Protein AF-A0A2A2H8L0-F1 (afdb_monomer)

Secondary structure (DSSP, 8-state):
--HHHHHHHHHHHHHHHHHHHHHHHHHHHHHHHHHHHHIIIIIHHHHHHHHHTT--HHHHHHHHHHHHHHHHHHHHHHHHHHHHHHHHHHHHHHHHHHHHHHHHHHHHHHH-

Organism: Methanobacterium bryantii (NCBI:txid2161)

Solvent-accessible surface area (backbone atoms only — not comparable to full-atom values): 6039 Å² total; per-residue (Å²): 131,60,71,60,60,52,51,44,52,52,46,51,51,54,45,51,53,47,52,51,54,39,52,52,49,56,48,54,52,53,52,51,53,49,50,55,53,48,46,66,55,56,50,49,53,54,46,52,58,41,39,76,75,70,47,51,72,67,59,44,53,50,53,53,50,51,56,52,51,51,53,52,53,51,46,54,53,50,54,52,51,42,53,49,40,54,52,49,43,55,50,48,50,53,52,41,55,54,41,50,53,51,49,53,54,53,54,51,66,75,76,106

Mean predicted aligned error: 7.57 Å

Structure (mmCIF, N/CA/C/O backbone):
data_AF-A0A2A2H8L0-F1
#
_entry.id   AF-A0A2A2H8L0-F1
#
loop_
_atom_site.group_PDB
_atom_site.id
_atom_site.type_symbol
_atom_site.label_atom_id
_atom_site.label_alt_id
_atom_site.label_comp_id
_atom_site.label_asym_id
_atom_site.label_entity_id
_atom_site.label_seq_id
_atom_site.pdbx_PDB_ins_code
_atom_site.Cartn_x
_atom_site.Cartn_y
_atom_site.Cartn_z
_atom_site.occupancy
_atom_site.B_iso_or_equiv
_atom_site.auth_seq_id
_atom_site.auth_comp_id
_atom_site.auth_asym_id
_atom_site.auth_atom_id
_atom_site.pdbx_PDB_model_num
ATOM 1 N N . MET A 1 1 ? 28.952 3.707 -18.177 1.00 65.19 1 MET A N 1
ATOM 2 C CA . MET A 1 1 ? 27.672 2.969 -18.108 1.00 65.19 1 MET A CA 1
ATOM 3 C C . MET A 1 1 ? 26.696 3.637 -19.065 1.00 65.19 1 MET A C 1
ATOM 5 O O . MET A 1 1 ? 26.643 4.862 -19.054 1.00 65.19 1 MET A O 1
ATOM 9 N N . ASP A 1 2 ? 26.012 2.872 -19.922 1.00 88.62 2 ASP A N 1
ATOM 10 C CA . ASP A 1 2 ? 24.999 3.409 -20.846 1.00 88.62 2 ASP A CA 1
ATOM 11 C C . ASP A 1 2 ? 23.882 4.106 -20.048 1.00 88.62 2 ASP A C 1
ATOM 13 O O . ASP A 1 2 ? 23.440 3.591 -19.017 1.00 88.62 2 ASP A O 1
ATOM 17 N N . LYS A 1 3 ? 23.454 5.294 -20.495 1.00 91.25 3 LYS A N 1
ATOM 18 C CA . LYS A 1 3 ? 22.428 6.104 -19.820 1.00 91.25 3 LYS A CA 1
ATOM 19 C C . LYS A 1 3 ? 21.105 5.344 -19.666 1.00 91.25 3 LYS A C 1
ATOM 21 O O . LYS A 1 3 ? 20.428 5.515 -18.658 1.00 91.25 3 LYS A O 1
ATOM 26 N N . ASP A 1 4 ? 20.752 4.504 -20.632 1.00 90.50 4 ASP A N 1
ATOM 27 C CA . ASP A 1 4 ? 19.509 3.741 -20.617 1.00 90.50 4 ASP A CA 1
ATOM 28 C C . ASP A 1 4 ? 19.572 2.530 -19.692 1.00 90.50 4 ASP A C 1
ATOM 30 O O . ASP A 1 4 ? 18.569 2.213 -19.057 1.00 90.50 4 ASP A O 1
ATOM 34 N N . ILE A 1 5 ? 20.746 1.902 -19.571 1.00 91.38 5 ILE A N 1
ATOM 35 C CA . ILE A 1 5 ? 20.990 0.844 -18.580 1.00 91.38 5 ILE A CA 1
ATOM 36 C C . ILE A 1 5 ? 20.956 1.441 -17.172 1.00 91.38 5 ILE A C 1
ATOM 38 O O . ILE A 1 5 ? 20.309 0.884 -16.292 1.00 91.38 5 ILE A O 1
ATOM 42 N N . LYS A 1 6 ? 21.589 2.606 -16.970 1.00 94.25 6 LYS A N 1
ATOM 43 C CA . LYS A 1 6 ? 21.539 3.328 -15.692 1.00 94.25 6 LYS A CA 1
ATOM 44 C C . LYS A 1 6 ? 20.096 3.615 -15.273 1.00 94.25 6 LYS A C 1
ATOM 46 O O . LYS A 1 6 ? 19.705 3.264 -14.169 1.00 94.25 6 LYS A O 1
ATOM 51 N N . LYS A 1 7 ? 19.300 4.180 -16.183 1.00 93.25 7 LYS A N 1
ATOM 52 C CA . LYS A 1 7 ? 17.892 4.499 -15.929 1.00 93.25 7 LYS A CA 1
ATOM 53 C C . LYS A 1 7 ? 17.041 3.256 -15.640 1.00 93.25 7 LYS A C 1
ATOM 55 O O . LYS A 1 7 ? 16.104 3.328 -14.857 1.00 93.25 7 LYS A O 1
ATOM 60 N N . LEU A 1 8 ? 17.339 2.123 -16.277 1.00 92.75 8 LEU A N 1
ATOM 61 C CA . LEU A 1 8 ? 16.639 0.860 -16.028 1.00 92.75 8 LEU A CA 1
ATOM 62 C C . LEU A 1 8 ? 16.912 0.338 -14.611 1.00 92.75 8 LEU A C 1
ATOM 64 O O . LEU A 1 8 ? 15.982 -0.109 -13.947 1.00 92.75 8 LEU A O 1
ATOM 68 N N . LEU A 1 9 ? 18.158 0.444 -14.138 1.00 93.12 9 LEU A N 1
ATOM 69 C CA . LEU A 1 9 ? 18.521 0.092 -12.762 1.00 93.12 9 LEU A CA 1
ATOM 70 C C . LEU A 1 9 ? 17.843 1.020 -11.745 1.00 93.12 9 LEU A C 1
ATOM 72 O O . LEU A 1 9 ? 17.230 0.518 -10.811 1.00 93.12 9 LEU A O 1
ATOM 76 N N . GLU A 1 10 ? 17.863 2.336 -11.982 1.00 94.69 10 GLU A N 1
ATOM 77 C CA . GLU A 1 10 ? 17.184 3.329 -11.128 1.00 94.69 10 GLU A CA 1
ATOM 78 C C . GLU A 1 10 ? 15.678 3.034 -11.008 1.00 94.69 10 GLU A C 1
ATOM 80 O O . GLU A 1 10 ? 15.145 2.956 -9.906 1.00 94.69 10 GLU A O 1
ATOM 85 N N . LEU A 1 11 ? 14.991 2.768 -12.127 1.00 93.81 11 LEU A N 1
ATOM 86 C CA . LEU A 1 11 ? 13.564 2.412 -12.115 1.00 93.81 11 LEU A CA 1
ATOM 87 C C . LEU A 1 11 ? 13.278 1.109 -11.354 1.00 93.81 11 LEU A C 1
ATOM 89 O O . LEU A 1 11 ? 12.208 0.961 -10.764 1.00 93.81 11 LEU A O 1
ATOM 93 N N . ASN A 1 12 ? 14.204 0.150 -11.386 1.00 92.94 12 ASN A N 1
ATOM 94 C CA . ASN A 1 12 ? 14.052 -1.120 -10.686 1.00 92.94 12 ASN A CA 1
ATOM 95 C C . ASN A 1 12 ? 14.270 -0.976 -9.168 1.00 92.94 12 ASN A C 1
ATOM 97 O O . ASN A 1 12 ? 13.566 -1.610 -8.381 1.00 92.94 12 ASN A O 1
ATOM 101 N N . GLU A 1 13 ? 15.215 -0.128 -8.757 1.00 95.69 13 GLU A N 1
ATOM 102 C CA . GLU A 1 13 ? 15.423 0.246 -7.352 1.00 95.69 13 GLU A CA 1
ATOM 103 C C . GLU A 1 13 ? 14.190 0.976 -6.801 1.00 95.69 13 GLU A C 1
ATOM 105 O O . GLU A 1 13 ? 13.613 0.522 -5.814 1.00 95.69 13 GLU A O 1
ATOM 110 N N . GLU A 1 14 ? 13.694 1.999 -7.506 1.00 93.31 14 GLU A N 1
ATOM 111 C CA . GLU A 1 14 ? 12.474 2.731 -7.128 1.00 93.31 14 GLU A CA 1
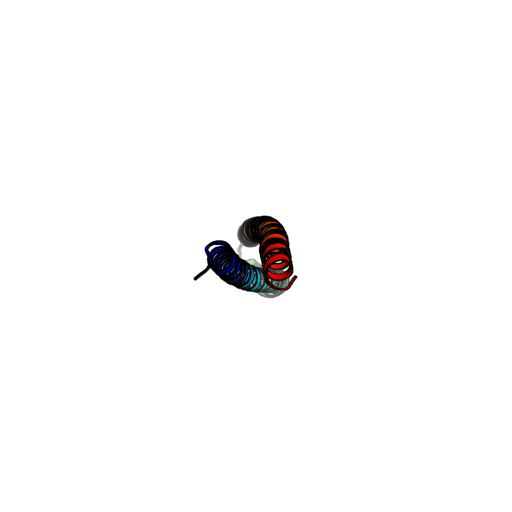ATOM 112 C C . GLU A 1 14 ? 11.257 1.797 -6.983 1.00 93.31 14 GLU A C 1
ATOM 114 O O . GLU A 1 14 ? 10.503 1.880 -6.013 1.00 93.31 14 GLU A O 1
ATOM 119 N N . LEU A 1 15 ? 11.067 0.854 -7.915 1.00 93.81 15 LEU A N 1
ATOM 120 C CA . LEU A 1 15 ? 9.995 -0.147 -7.823 1.00 93.81 15 LEU A CA 1
ATOM 121 C C . LEU A 1 15 ? 10.144 -1.065 -6.609 1.00 93.81 15 LEU A C 1
ATOM 123 O O . LEU A 1 15 ? 9.143 -1.467 -6.013 1.00 93.81 15 LEU A O 1
ATOM 127 N N . THR A 1 16 ? 11.376 -1.420 -6.255 1.00 94.75 16 THR A N 1
ATOM 128 C CA . THR A 1 16 ? 11.653 -2.267 -5.091 1.00 94.75 16 THR A CA 1
ATOM 129 C C . THR A 1 16 ? 11.291 -1.540 -3.798 1.00 94.75 16 THR A C 1
ATOM 131 O O . THR A 1 16 ? 10.659 -2.135 -2.921 1.00 94.75 16 THR A O 1
ATOM 134 N N . GLU A 1 17 ? 11.616 -0.251 -3.696 1.00 95.88 17 GLU A N 1
ATOM 135 C CA . GLU A 1 17 ? 11.263 0.593 -2.549 1.00 95.88 17 GLU A CA 1
ATOM 136 C C . GLU A 1 17 ? 9.743 0.740 -2.403 1.00 95.88 17 GLU A C 1
ATOM 138 O O . GLU A 1 17 ? 9.197 0.400 -1.350 1.00 95.88 17 GLU A O 1
ATOM 143 N N . ILE A 1 18 ? 9.044 1.119 -3.481 1.00 92.19 18 ILE A N 1
ATOM 144 C CA . ILE A 1 18 ? 7.577 1.266 -3.488 1.00 92.19 18 ILE A CA 1
ATOM 145 C C . ILE A 1 18 ? 6.891 -0.040 -3.072 1.00 92.19 18 ILE A C 1
ATOM 147 O O . ILE A 1 18 ? 5.966 -0.038 -2.258 1.00 92.19 18 ILE A O 1
ATOM 151 N N . ASN A 1 19 ? 7.335 -1.177 -3.614 1.00 91.12 19 ASN A N 1
ATOM 152 C CA . ASN A 1 19 ? 6.726 -2.469 -3.300 1.00 91.12 19 ASN A CA 1
ATOM 153 C C . ASN A 1 19 ? 7.006 -2.909 -1.856 1.00 91.12 19 ASN A C 1
ATOM 155 O O . ASN A 1 19 ? 6.152 -3.549 -1.240 1.00 91.12 19 ASN A O 1
ATOM 159 N N . THR A 1 20 ? 8.170 -2.559 -1.304 1.00 94.56 20 THR A N 1
ATOM 160 C CA . THR A 1 20 ? 8.503 -2.829 0.102 1.00 94.56 20 THR A CA 1
ATOM 161 C C . THR A 1 20 ? 7.597 -2.026 1.031 1.00 94.56 20 THR A C 1
ATOM 163 O O . THR A 1 20 ? 7.012 -2.584 1.960 1.00 94.56 20 THR A O 1
ATOM 166 N N . GLU A 1 21 ? 7.419 -0.735 0.753 1.00 93.50 21 GLU A N 1
ATOM 167 C CA . GLU A 1 21 ? 6.507 0.124 1.508 1.00 93.50 21 GLU A CA 1
ATOM 168 C C . GLU A 1 21 ? 5.059 -0.376 1.412 1.00 93.50 21 GLU A C 1
ATOM 170 O O . GLU A 1 21 ? 4.383 -0.540 2.428 1.00 93.50 21 GLU A O 1
ATOM 175 N N . TRP A 1 22 ? 4.607 -0.724 0.206 1.00 93.69 22 TRP A N 1
ATOM 176 C CA . TRP A 1 22 ? 3.270 -1.270 -0.016 1.00 93.69 22 TRP A CA 1
ATOM 177 C C . TRP A 1 22 ? 3.020 -2.558 0.780 1.00 93.69 22 TRP A C 1
ATOM 179 O O . TRP A 1 22 ? 1.957 -2.705 1.388 1.00 93.69 22 TRP A O 1
ATOM 189 N N . LEU A 1 23 ? 3.991 -3.480 0.823 1.00 91.94 23 LEU A N 1
ATOM 190 C CA . LEU A 1 23 ? 3.890 -4.714 1.610 1.00 91.94 23 LEU A CA 1
ATOM 191 C C . LEU A 1 23 ? 3.761 -4.421 3.109 1.00 91.94 23 LEU A C 1
ATOM 193 O O . LEU A 1 23 ? 2.896 -5.008 3.763 1.00 91.94 23 LEU A O 1
ATOM 197 N N . ASN A 1 24 ? 4.568 -3.495 3.633 1.00 93.38 24 ASN A N 1
ATOM 198 C CA . ASN A 1 2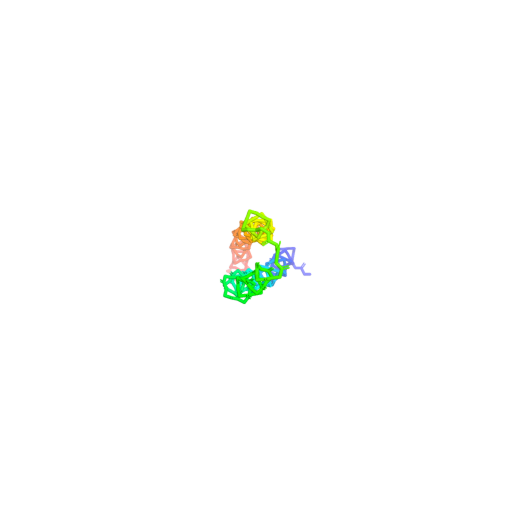4 ? 4.506 -3.087 5.037 1.00 93.38 24 ASN A CA 1
ATOM 199 C C . ASN A 1 24 ? 3.140 -2.475 5.376 1.00 93.38 24 ASN A C 1
ATOM 201 O O . ASN A 1 24 ? 2.518 -2.847 6.370 1.00 93.38 24 ASN A O 1
ATOM 205 N N . LEU A 1 25 ? 2.608 -1.599 4.518 1.00 90.88 25 LEU A N 1
ATOM 206 C CA . LEU A 1 25 ? 1.278 -1.029 4.734 1.00 90.88 25 LEU A CA 1
ATOM 207 C C . LEU A 1 25 ? 0.177 -2.092 4.648 1.00 90.88 25 LEU A C 1
ATOM 209 O O . LEU A 1 25 ? -0.738 -2.091 5.468 1.00 90.88 25 LEU A O 1
ATOM 213 N N . LYS A 1 26 ? 0.254 -3.051 3.718 1.00 87.31 26 LYS A N 1
ATOM 214 C CA . LYS A 1 26 ? -0.704 -4.172 3.670 1.00 87.31 26 LYS A CA 1
ATOM 215 C C . LYS A 1 26 ? -0.654 -5.031 4.937 1.00 87.31 26 LYS A C 1
ATOM 217 O O . LYS A 1 26 ? -1.696 -5.548 5.333 1.00 87.31 26 LYS A O 1
ATOM 222 N N . GLN A 1 27 ? 0.513 -5.198 5.561 1.00 90.38 27 GLN A N 1
ATOM 223 C CA . GLN A 1 27 ? 0.637 -5.890 6.849 1.00 90.38 27 GLN A CA 1
ATOM 224 C C . GLN A 1 27 ? -0.035 -5.092 7.971 1.00 90.38 27 GLN A C 1
ATOM 226 O O . GLN A 1 27 ? -0.934 -5.627 8.615 1.00 90.38 27 GLN A O 1
ATOM 231 N N . ASN A 1 28 ? 0.269 -3.797 8.096 1.00 87.44 28 ASN A N 1
ATOM 232 C CA . ASN A 1 28 ? -0.384 -2.908 9.067 1.00 87.44 28 ASN A CA 1
ATOM 233 C C . ASN A 1 28 ? -1.916 -2.892 8.899 1.00 87.44 28 ASN A C 1
ATOM 235 O O . ASN A 1 28 ? -2.660 -2.819 9.872 1.00 87.44 28 ASN A O 1
ATOM 239 N N . SER A 1 29 ? -2.413 -2.999 7.661 1.00 88.69 29 SER A N 1
ATOM 240 C CA . SER A 1 29 ? -3.854 -3.051 7.383 1.00 88.69 29 SER A CA 1
ATOM 241 C C . SER A 1 29 ? -4.509 -4.288 7.976 1.00 88.69 29 SER A C 1
ATOM 243 O O . SER A 1 29 ? -5.631 -4.205 8.465 1.00 88.69 29 SER A O 1
ATOM 245 N N . LYS A 1 30 ? -3.822 -5.432 7.916 1.00 87.75 30 LYS A N 1
ATOM 246 C CA . LYS A 1 30 ? -4.311 -6.693 8.481 1.00 87.75 30 LYS A CA 1
ATOM 247 C C . LYS A 1 30 ? -4.267 -6.675 10.003 1.00 87.75 30 LYS A C 1
ATOM 249 O O . LYS A 1 30 ? -5.158 -7.228 10.632 1.00 87.7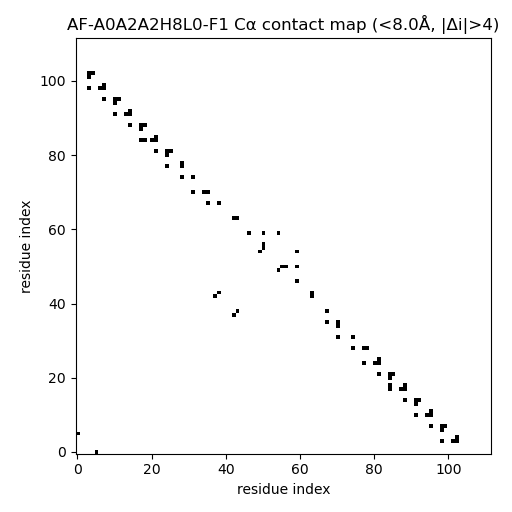5 30 LYS A O 1
ATOM 254 N N . GLU A 1 31 ? -3.262 -6.034 10.592 1.00 88.25 31 GLU A N 1
ATOM 255 C CA . GLU A 1 31 ? -3.197 -5.844 12.046 1.00 88.25 31 GLU A CA 1
ATOM 256 C C . GLU A 1 31 ? -4.372 -4.994 12.544 1.00 88.25 31 GLU A C 1
ATOM 258 O O . GLU A 1 31 ? -5.010 -5.355 13.526 1.00 88.25 31 GLU A O 1
ATOM 263 N N . LEU A 1 32 ? -4.741 -3.937 11.811 1.00 84.81 32 LEU A N 1
ATOM 264 C CA . LEU A 1 32 ? -5.940 -3.146 12.112 1.00 84.81 32 LEU A CA 1
ATOM 265 C C . LEU A 1 32 ? -7.245 -3.947 11.966 1.00 84.81 32 LEU A C 1
ATOM 267 O O . LEU A 1 32 ? -8.202 -3.685 12.693 1.00 84.81 32 LEU A O 1
ATOM 271 N N . ASP A 1 33 ? -7.308 -4.914 11.046 1.00 81.62 33 ASP A N 1
ATOM 272 C CA . ASP A 1 33 ? -8.463 -5.817 10.934 1.00 81.62 33 ASP A CA 1
ATOM 273 C C . ASP A 1 33 ? -8.602 -6.716 12.166 1.00 81.62 33 ASP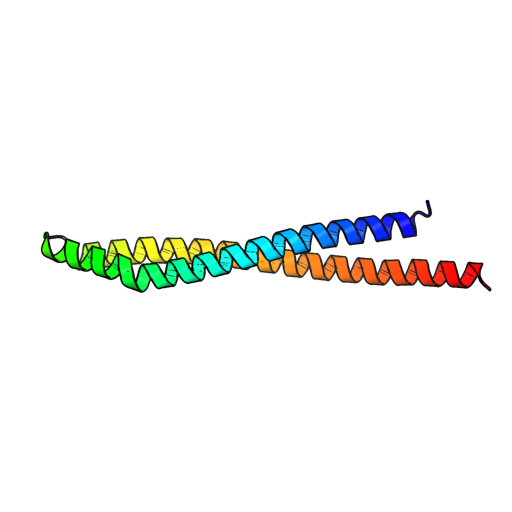 A C 1
ATOM 275 O O . ASP A 1 33 ? -9.717 -6.941 12.642 1.00 81.62 33 ASP A O 1
ATOM 279 N N . ILE A 1 34 ? -7.476 -7.196 12.700 1.00 84.19 34 ILE A N 1
ATOM 280 C CA . ILE A 1 34 ? -7.437 -7.963 13.948 1.00 84.19 34 ILE A CA 1
ATOM 281 C C . ILE A 1 34 ? -7.842 -7.065 15.124 1.00 84.19 34 ILE A C 1
ATOM 283 O O . ILE A 1 34 ? -8.722 -7.452 15.886 1.00 84.19 34 ILE A O 1
ATOM 287 N N . GLU A 1 35 ? -7.306 -5.841 15.215 1.00 82.38 35 GLU A N 1
ATOM 288 C CA . GLU A 1 35 ? -7.661 -4.866 16.262 1.00 82.38 35 GLU A CA 1
ATOM 289 C C . GLU A 1 35 ? -9.170 -4.559 16.260 1.00 82.38 35 GLU A C 1
ATOM 291 O O . GLU A 1 35 ? -9.798 -4.511 17.316 1.00 82.38 35 GLU A O 1
ATOM 296 N N . LEU A 1 36 ? -9.792 -4.410 15.082 1.00 80.00 36 LEU A N 1
ATOM 297 C CA . LEU A 1 36 ? -11.248 -4.240 14.961 1.00 80.00 36 LEU A CA 1
ATOM 298 C C . LEU A 1 36 ? -12.026 -5.460 15.466 1.00 80.00 36 LEU A C 1
ATOM 300 O O . LEU A 1 36 ? -13.093 -5.303 16.065 1.00 80.00 36 LEU A O 1
ATOM 304 N N . MET A 1 37 ? -11.521 -6.666 15.207 1.00 78.06 37 MET A N 1
ATOM 305 C CA . MET A 1 37 ? -12.164 -7.907 15.629 1.00 78.06 37 MET A CA 1
ATOM 306 C C . MET A 1 37 ? -12.067 -8.100 17.147 1.00 78.06 37 MET A C 1
ATOM 308 O O . MET A 1 37 ? -13.085 -8.367 17.785 1.00 78.06 37 MET A O 1
ATOM 312 N N . GLU A 1 38 ? -10.883 -7.889 17.725 1.00 78.94 38 GLU A N 1
ATOM 313 C CA . GLU A 1 38 ? -10.633 -7.944 19.172 1.00 78.94 38 GLU A CA 1
ATOM 314 C C . GLU A 1 38 ? -11.403 -6.851 19.923 1.00 78.94 38 GLU A C 1
ATOM 316 O O . GLU A 1 38 ? -11.970 -7.099 20.990 1.00 78.94 38 GLU A O 1
ATOM 321 N N . PHE A 1 39 ? -11.523 -5.655 19.337 1.00 72.69 39 PHE A N 1
ATOM 322 C CA . PHE A 1 39 ? -12.383 -4.597 19.862 1.00 72.69 39 PHE A CA 1
ATOM 323 C C . PHE A 1 39 ? -13.850 -5.048 19.954 1.00 72.69 39 PHE A C 1
ATOM 325 O O . PHE A 1 39 ? -14.543 -4.737 20.921 1.00 72.69 39 PHE A O 1
ATOM 332 N N . GLY A 1 40 ? -14.335 -5.813 18.975 1.00 68.25 40 GLY A N 1
ATOM 333 C CA . GLY A 1 40 ? -15.690 -6.360 19.002 1.00 68.25 40 GLY A CA 1
ATOM 334 C C . GLY A 1 40 ? -15.942 -7.338 20.156 1.00 68.25 40 GLY A C 1
ATOM 335 O O . GLY A 1 40 ? -17.075 -7.425 20.628 1.00 68.25 40 GLY A O 1
ATOM 336 N N . THR A 1 41 ? -14.913 -8.053 20.624 1.00 70.19 41 THR A N 1
ATOM 337 C CA . THR A 1 41 ? -15.045 -9.114 21.634 1.00 70.19 41 THR A CA 1
ATOM 338 C C . THR A 1 41 ? -14.625 -8.670 23.036 1.00 70.19 41 THR A C 1
ATOM 340 O O . THR A 1 41 ? -15.428 -8.749 23.961 1.00 70.19 41 THR A O 1
ATOM 343 N N . GLU A 1 42 ? -13.406 -8.158 23.218 1.00 72.06 42 GLU A N 1
ATOM 344 C CA . GLU A 1 42 ? -12.826 -7.916 24.551 1.00 72.06 42 GLU A CA 1
ATOM 345 C C . GLU A 1 42 ? -13.281 -6.587 25.160 1.00 72.06 42 GLU A C 1
ATOM 347 O O . GLU A 1 42 ? -13.655 -6.505 26.333 1.00 72.06 42 GLU A O 1
ATOM 352 N N . LYS A 1 43 ? -13.307 -5.526 24.347 1.00 68.31 43 LYS A N 1
ATOM 353 C CA . LYS A 1 43 ? -13.748 -4.200 24.802 1.00 68.31 43 LYS A CA 1
ATOM 354 C C . LYS A 1 43 ? -15.225 -4.209 25.155 1.00 68.31 43 LYS A C 1
ATOM 356 O O . LYS A 1 43 ? -15.623 -3.565 26.121 1.00 68.31 43 LYS A O 1
ATOM 361 N N . TRP A 1 44 ? -16.035 -4.965 24.417 1.00 68.44 44 TRP A N 1
ATOM 362 C CA . TRP A 1 44 ? -17.455 -5.104 24.719 1.00 68.44 44 TRP A CA 1
ATOM 363 C C . TRP A 1 44 ? -17.698 -5.741 26.096 1.00 68.44 44 TRP A C 1
ATOM 365 O O . TRP A 1 44 ? -18.513 -5.231 26.865 1.00 68.44 44 TRP A O 1
ATOM 375 N N . GLU A 1 45 ? -16.940 -6.779 26.461 1.00 72.31 45 GLU A N 1
ATOM 376 C CA . GLU A 1 45 ? -16.982 -7.370 27.806 1.00 72.31 45 GLU A CA 1
ATOM 377 C C . GLU A 1 45 ? -16.482 -6.401 28.891 1.00 72.31 45 GLU A C 1
ATOM 379 O O . GLU A 1 45 ? -17.097 -6.289 29.956 1.00 72.31 45 GLU A O 1
ATOM 384 N N . GLU A 1 46 ? -15.414 -5.640 28.620 1.00 75.19 46 GLU A N 1
ATOM 385 C CA . GLU A 1 46 ? -14.921 -4.594 29.528 1.00 75.19 46 GLU A CA 1
ATOM 386 C C . GLU A 1 46 ? -16.006 -3.537 29.798 1.00 75.19 46 GLU A C 1
ATOM 388 O O . GLU A 1 46 ? -16.267 -3.171 30.950 1.00 75.19 46 GLU A O 1
ATOM 393 N N . TYR A 1 47 ? -16.682 -3.063 28.750 1.00 73.12 47 TYR A N 1
ATOM 394 C CA . TYR A 1 47 ? -17.747 -2.076 28.881 1.00 73.12 47 TYR A CA 1
ATOM 395 C C . TY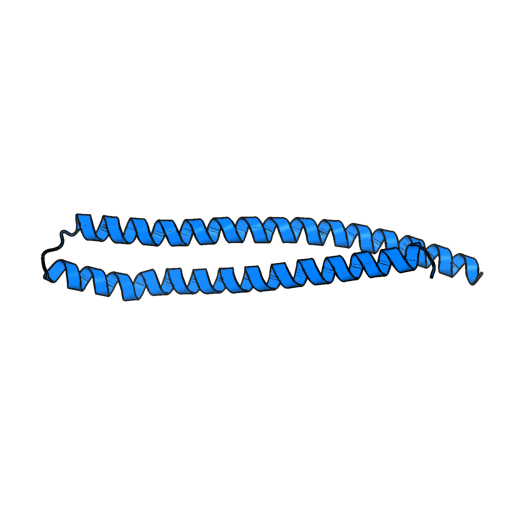R A 1 47 ? -18.987 -2.637 29.578 1.00 73.12 47 TYR A C 1
ATOM 397 O O . TYR A 1 47 ? -19.575 -1.944 30.412 1.00 73.12 47 TYR A O 1
ATOM 405 N N . LEU A 1 48 ? -19.360 -3.890 29.308 1.00 71.00 48 LEU A N 1
ATOM 406 C CA . LEU A 1 48 ? -20.434 -4.569 30.034 1.00 71.00 48 LEU A CA 1
ATOM 407 C C . LEU A 1 48 ? -20.130 -4.638 31.535 1.00 71.00 48 LEU A C 1
ATOM 409 O O . LEU A 1 48 ? -20.986 -4.281 32.343 1.00 71.00 48 LEU A O 1
ATOM 413 N N . ASN A 1 49 ? -18.903 -4.983 31.926 1.00 76.88 49 ASN A N 1
ATOM 414 C CA . ASN A 1 49 ? -18.501 -4.986 33.335 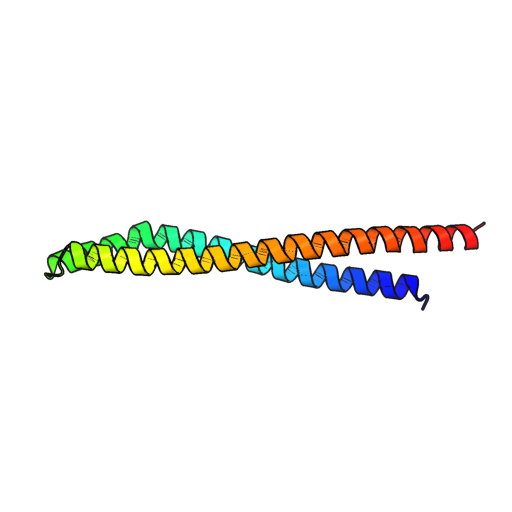1.00 76.88 49 ASN A CA 1
ATOM 415 C C . ASN A 1 49 ? -18.539 -3.585 33.964 1.00 76.88 49 ASN A C 1
ATOM 417 O O . ASN A 1 49 ? -18.940 -3.431 35.118 1.00 76.88 49 ASN A O 1
ATOM 421 N N . ARG A 1 50 ? -18.203 -2.537 33.206 1.00 69.94 50 ARG A N 1
ATOM 422 C CA . ARG A 1 50 ? -18.334 -1.147 33.672 1.00 69.94 50 ARG A CA 1
ATOM 423 C C . ARG A 1 50 ? -19.791 -0.692 33.808 1.00 69.94 50 ARG A C 1
ATOM 425 O O . ARG A 1 50 ? -20.081 0.117 34.692 1.00 69.94 50 ARG A O 1
ATOM 432 N N . SER A 1 51 ? -20.713 -1.234 33.011 1.00 63.41 51 SER A N 1
ATOM 433 C CA . SER A 1 51 ? -22.152 -0.964 33.172 1.00 63.41 51 SER A CA 1
ATOM 434 C C . SER A 1 51 ? -22.656 -1.402 34.551 1.00 63.41 51 SER A C 1
ATOM 436 O O . SER A 1 51 ? -23.409 -0.680 35.202 1.00 63.41 51 SER A O 1
ATOM 438 N N . ILE A 1 52 ? -22.137 -2.527 35.058 1.00 67.12 52 ILE A N 1
ATOM 439 C CA . ILE A 1 52 ? -22.446 -3.055 36.395 1.00 67.12 52 ILE A CA 1
ATOM 440 C C . ILE A 1 52 ? -21.964 -2.087 37.491 1.00 67.12 52 ILE A C 1
ATOM 442 O O . ILE A 1 52 ? -22.589 -1.983 38.543 1.00 67.12 52 ILE A O 1
ATOM 446 N N . THR A 1 53 ? -20.894 -1.323 37.235 1.00 70.88 53 THR A N 1
ATOM 447 C CA . THR A 1 53 ? -20.353 -0.311 38.165 1.00 70.88 53 THR A CA 1
ATOM 448 C C . THR A 1 53 ? -21.066 1.048 38.119 1.00 70.88 53 THR A C 1
ATOM 450 O O . THR A 1 53 ? -20.653 1.972 38.816 1.00 70.88 53 THR A O 1
ATOM 453 N N . GLY A 1 54 ? -22.150 1.176 37.343 1.00 68.62 54 GLY A N 1
ATOM 454 C CA . GLY A 1 54 ? -22.999 2.372 37.318 1.00 68.62 54 GLY A CA 1
ATOM 455 C C . GLY A 1 54 ? -22.739 3.343 36.166 1.00 68.62 54 GLY A C 1
ATOM 456 O O . GLY A 1 54 ? -23.306 4.434 36.172 1.00 68.62 54 GLY A O 1
ATOM 457 N N . ILE A 1 55 ? -21.923 2.968 35.172 1.00 76.44 55 ILE A N 1
ATOM 458 C CA . ILE A 1 55 ? -21.855 3.708 33.902 1.00 76.44 55 ILE A CA 1
ATOM 459 C C . ILE A 1 55 ? -23.126 3.425 33.100 1.00 76.44 55 ILE A C 1
ATOM 461 O O . ILE A 1 55 ? -23.563 2.277 32.995 1.00 76.44 55 ILE A O 1
ATOM 465 N N . THR A 1 56 ? -23.720 4.465 32.520 1.00 81.19 56 THR A N 1
ATOM 466 C CA . THR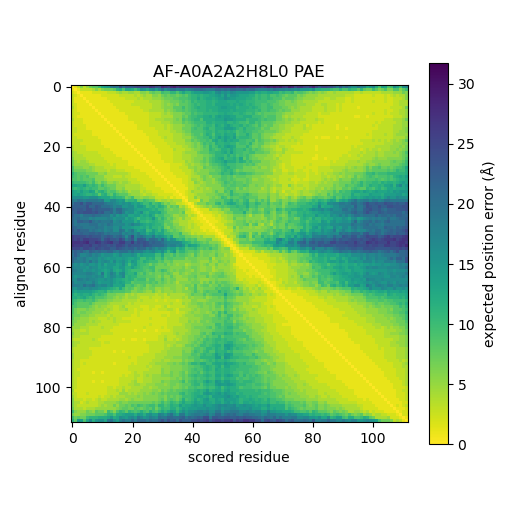 A 1 56 ? -24.939 4.305 31.722 1.00 81.19 56 THR A CA 1
ATOM 467 C C . THR A 1 56 ? -24.660 3.564 30.413 1.00 81.19 56 THR A C 1
ATOM 469 O O . THR A 1 56 ? -23.581 3.667 29.824 1.00 81.19 56 THR A O 1
ATOM 472 N N . THR A 1 57 ? -25.658 2.835 29.908 1.00 76.25 57 THR A N 1
ATOM 473 C CA . THR A 1 57 ? -25.589 2.197 28.584 1.00 76.25 57 THR A CA 1
ATOM 474 C C . THR A 1 57 ? -25.273 3.216 27.481 1.00 76.25 57 THR A C 1
ATOM 476 O O . THR A 1 57 ? -24.538 2.902 26.548 1.00 76.25 57 THR A O 1
ATOM 479 N N . ASP A 1 58 ? -25.753 4.456 27.613 1.00 79.00 58 ASP A N 1
ATOM 480 C CA . ASP A 1 58 ? -25.494 5.539 26.658 1.00 79.00 58 ASP A CA 1
ATOM 481 C C . ASP A 1 58 ? -24.026 5.992 26.653 1.00 79.00 58 ASP A C 1
ATOM 483 O O . ASP A 1 58 ? -23.445 6.200 25.585 1.00 79.00 58 ASP A O 1
ATOM 487 N N . GLU A 1 59 ? -23.385 6.097 27.820 1.00 78.50 59 GLU A N 1
ATOM 488 C CA . GLU A 1 59 ? -21.950 6.401 27.912 1.00 78.50 59 GLU A CA 1
ATOM 489 C C . GLU A 1 59 ? -21.089 5.277 27.337 1.00 78.50 59 GLU A C 1
ATOM 491 O O . GLU A 1 59 ? -20.113 5.551 26.637 1.00 78.50 59 GLU A O 1
ATOM 496 N N . ILE A 1 60 ? -21.476 4.022 27.564 1.00 75.31 60 ILE A N 1
ATOM 497 C CA . ILE A 1 60 ? -20.815 2.860 26.962 1.00 75.31 60 ILE A CA 1
ATOM 498 C C . ILE A 1 60 ? -20.931 2.901 25.441 1.00 75.31 60 ILE A C 1
ATOM 500 O O . ILE A 1 60 ? -19.917 2.826 24.750 1.00 75.31 60 ILE A O 1
ATOM 504 N N . ASN A 1 61 ? -22.141 3.095 24.915 1.00 74.88 61 ASN A N 1
ATOM 505 C CA . ASN A 1 61 ? -22.369 3.188 23.476 1.00 74.88 61 ASN A CA 1
ATOM 506 C C . ASN A 1 61 ? -21.553 4.325 22.853 1.00 74.88 61 ASN A C 1
ATOM 508 O O . ASN A 1 61 ? -21.004 4.171 21.760 1.00 74.88 61 ASN A O 1
ATOM 512 N N . ARG A 1 62 ? -21.421 5.456 23.557 1.00 80.50 62 ARG A N 1
ATOM 513 C CA . ARG A 1 62 ? -20.601 6.581 23.107 1.00 80.50 62 ARG A CA 1
ATOM 514 C C . ARG A 1 62 ? -19.113 6.232 23.064 1.00 80.50 62 ARG A C 1
ATOM 516 O O . ARG A 1 62 ? -18.472 6.540 22.063 1.00 80.50 62 ARG A O 1
ATOM 523 N N . LEU A 1 63 ? -18.571 5.604 24.109 1.00 77.00 63 LEU A N 1
ATOM 524 C CA . LEU A 1 63 ? -17.160 5.200 24.162 1.00 77.00 63 LEU A CA 1
ATOM 525 C C . LEU A 1 63 ? -16.837 4.163 23.080 1.00 77.00 63 LEU A C 1
ATOM 527 O O . LEU A 1 63 ? -15.889 4.346 22.320 1.00 77.00 63 LEU A O 1
ATOM 531 N N . VAL A 1 64 ? -17.693 3.148 22.934 1.00 75.62 64 VAL A N 1
ATOM 532 C CA . VAL A 1 64 ? -17.573 2.116 21.895 1.00 75.62 64 VAL A CA 1
ATOM 533 C C . VAL A 1 64 ? -17.588 2.736 20.499 1.00 75.62 64 VAL A C 1
ATOM 535 O O . VAL A 1 64 ? -16.760 2.404 19.651 1.00 75.62 64 VAL A O 1
ATOM 538 N N . SER A 1 65 ? -18.502 3.680 20.262 1.00 76.69 65 SER A N 1
ATOM 539 C CA . SER A 1 65 ? -18.610 4.375 18.978 1.00 76.69 65 SER A CA 1
ATOM 540 C C . SER A 1 65 ? -17.383 5.238 18.682 1.00 76.69 65 SER A C 1
ATOM 542 O O . SER A 1 65 ? -16.939 5.282 17.536 1.00 76.69 65 SER A O 1
ATOM 544 N N . GLN A 1 66 ? -16.821 5.920 19.685 1.00 79.88 66 GLN A N 1
ATOM 545 C CA . GLN A 1 66 ? -15.630 6.757 19.519 1.00 79.88 66 GLN A CA 1
ATOM 546 C C . GLN A 1 66 ? -14.393 5.924 19.169 1.00 79.88 66 GLN A C 1
ATOM 548 O O . GLN A 1 66 ? -13.716 6.234 18.185 1.00 79.88 66 GLN A O 1
ATOM 553 N N . ASP A 1 67 ? -14.145 4.848 19.914 1.00 75.00 67 ASP A N 1
ATOM 554 C CA . ASP A 1 67 ? -12.976 3.992 19.704 1.00 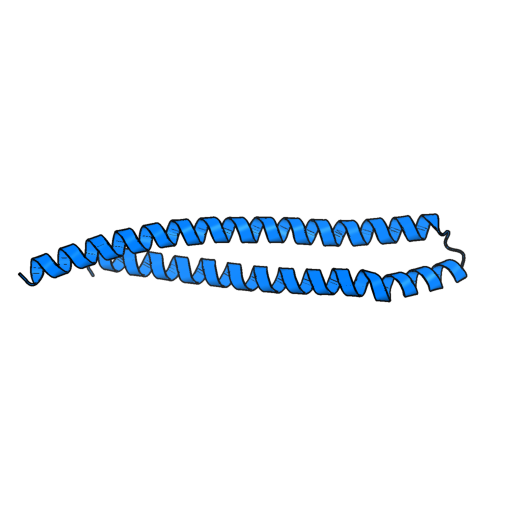75.00 67 ASP A CA 1
ATOM 555 C C . ASP A 1 67 ? -13.082 3.214 18.382 1.00 75.00 67 ASP A C 1
ATOM 557 O O . ASP A 1 67 ? -12.140 3.209 17.587 1.00 75.00 67 ASP A O 1
ATOM 561 N N . SER A 1 68 ? -14.264 2.673 18.062 1.00 77.94 68 SER A N 1
ATOM 562 C CA . SER A 1 68 ? -14.521 2.041 16.762 1.00 77.94 68 SER A CA 1
ATOM 563 C C . SER A 1 68 ? -14.312 3.027 15.609 1.00 77.94 68 SER A C 1
ATOM 565 O O . SER A 1 68 ? -13.607 2.722 14.646 1.00 77.94 68 SER A O 1
ATOM 567 N N . THR A 1 69 ? -14.845 4.250 15.709 1.00 83.56 69 THR A N 1
ATOM 568 C CA . THR A 1 69 ? -14.666 5.284 14.672 1.00 83.56 69 THR A CA 1
ATOM 569 C C . THR A 1 69 ? -13.189 5.623 14.465 1.00 83.56 69 THR A C 1
ATOM 571 O O . THR A 1 69 ? -12.746 5.811 13.331 1.00 83.56 69 THR A O 1
ATOM 574 N N . PHE A 1 70 ? -12.401 5.677 15.540 1.00 83.12 70 PHE A N 1
ATOM 575 C CA . PHE A 1 70 ? -10.971 5.955 15.461 1.00 83.12 70 PHE A CA 1
ATOM 576 C C . PHE A 1 70 ? -10.206 4.876 14.681 1.00 83.12 70 PHE A C 1
ATOM 578 O O . PHE A 1 70 ? -9.406 5.218 13.803 1.00 83.12 70 PHE A O 1
ATOM 585 N N . ILE A 1 71 ? -10.485 3.594 14.939 1.00 81.81 71 ILE A N 1
ATOM 586 C CA . ILE A 1 71 ? -9.846 2.479 14.222 1.00 81.81 71 ILE A CA 1
ATOM 587 C C . ILE A 1 71 ? -10.269 2.478 12.742 1.00 81.81 71 ILE A C 1
ATOM 589 O O . ILE A 1 71 ? -9.417 2.383 11.856 1.00 81.81 71 ILE A O 1
ATOM 593 N N . HIS A 1 72 ? -11.552 2.718 12.442 1.00 83.94 72 HIS A N 1
ATOM 594 C CA . HIS A 1 72 ? -12.039 2.843 11.060 1.00 83.94 72 HIS A CA 1
ATOM 595 C C . HIS A 1 72 ? -11.358 3.988 10.294 1.00 83.94 72 HIS A C 1
ATOM 597 O O . HIS A 1 72 ? -10.972 3.817 9.137 1.00 83.94 72 HIS A O 1
ATOM 603 N N . ILE A 1 73 ? -11.158 5.151 10.925 1.00 87.25 73 ILE A N 1
ATOM 604 C CA . ILE A 1 73 ? -10.455 6.283 10.300 1.00 87.25 73 ILE A CA 1
ATOM 605 C C . ILE A 1 73 ? -8.989 5.936 10.024 1.00 87.25 73 ILE A C 1
ATOM 607 O O . ILE A 1 73 ? -8.475 6.285 8.959 1.00 87.25 73 ILE A O 1
ATOM 611 N N . LYS A 1 74 ? -8.300 5.274 10.964 1.00 86.88 74 LYS A N 1
ATOM 612 C CA . LYS A 1 74 ? -6.921 4.806 10.749 1.00 86.88 74 LYS A CA 1
ATOM 613 C C . LYS A 1 74 ? -6.846 3.862 9.553 1.00 86.88 74 LYS A C 1
ATOM 615 O O . LYS A 1 74 ? -6.031 4.089 8.662 1.00 86.88 74 LYS A O 1
ATOM 620 N N . LYS A 1 75 ? -7.739 2.870 9.502 1.00 87.12 75 LYS A N 1
ATOM 621 C CA . LYS A 1 75 ? -7.812 1.905 8.404 1.00 87.12 75 LYS A CA 1
ATOM 622 C C . LYS A 1 75 ? -8.064 2.592 7.061 1.00 87.12 75 LYS A C 1
ATOM 624 O O . LYS A 1 75 ? -7.297 2.389 6.129 1.00 87.12 75 LYS A O 1
ATOM 629 N N . ALA A 1 76 ? -9.045 3.490 6.980 1.00 88.38 76 ALA A N 1
ATOM 630 C CA . ALA A 1 76 ? -9.348 4.216 5.744 1.00 88.38 76 ALA A CA 1
ATOM 631 C C . ALA A 1 76 ? -8.171 5.082 5.248 1.00 88.38 76 ALA A C 1
ATOM 633 O O . ALA A 1 76 ? -7.938 5.201 4.043 1.00 88.38 76 ALA A O 1
ATOM 634 N N . LYS A 1 77 ? -7.404 5.696 6.163 1.00 91.00 77 LYS A N 1
ATOM 635 C CA . LYS A 1 77 ? -6.183 6.439 5.803 1.00 91.00 77 LYS A CA 1
ATOM 636 C C . LYS A 1 77 ? -5.121 5.516 5.211 1.00 91.00 77 LYS A C 1
ATOM 638 O O . LYS A 1 77 ? -4.532 5.862 4.190 1.00 91.00 77 LYS A O 1
ATOM 643 N N . LEU A 1 78 ? -4.923 4.357 5.827 1.00 91.94 78 LEU A N 1
ATOM 644 C CA . LEU A 1 78 ? -3.955 3.362 5.390 1.00 91.94 78 LEU A CA 1
ATOM 645 C C . LEU A 1 78 ? -4.340 2.750 4.031 1.00 91.94 78 LEU A C 1
ATOM 647 O O . LEU A 1 78 ? -3.511 2.675 3.130 1.00 91.94 78 LEU A O 1
ATOM 651 N N . GLU A 1 79 ? -5.612 2.395 3.830 1.00 90.56 79 GLU A N 1
ATOM 652 C CA . GLU A 1 79 ? -6.135 1.905 2.545 1.00 90.56 79 GLU A CA 1
ATOM 653 C C . GLU A 1 79 ? -5.922 2.919 1.416 1.00 90.56 79 GLU A C 1
ATOM 655 O O . GLU A 1 79 ? -5.542 2.556 0.302 1.00 90.56 79 GLU A O 1
ATOM 660 N N . ARG A 1 80 ? -6.111 4.211 1.706 1.00 94.38 80 ARG A N 1
ATOM 661 C CA . ARG A 1 80 ? -5.840 5.283 0.743 1.00 94.38 80 ARG A CA 1
ATOM 662 C C . ARG A 1 80 ? -4.360 5.357 0.360 1.00 94.38 80 ARG A C 1
ATOM 664 O O . ARG A 1 80 ? -4.051 5.598 -0.805 1.00 94.38 80 ARG A O 1
ATOM 671 N N . GLU A 1 81 ? -3.459 5.193 1.321 1.00 94.12 81 GLU A N 1
ATOM 672 C CA . GLU A 1 81 ? -2.012 5.212 1.086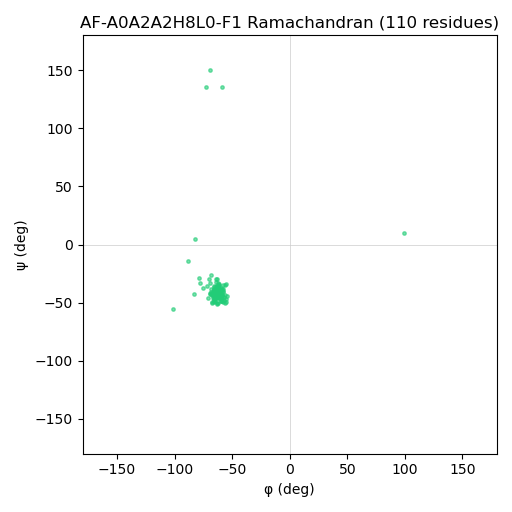 1.00 94.12 81 GLU A CA 1
ATOM 673 C C . GLU A 1 81 ? -1.559 3.995 0.271 1.00 94.12 81 GLU A C 1
ATOM 675 O O . GLU A 1 81 ? -0.851 4.140 -0.723 1.00 94.12 81 GLU A O 1
ATOM 680 N N . ILE A 1 82 ? -2.095 2.819 0.597 1.00 92.69 82 ILE A N 1
ATOM 681 C CA . ILE A 1 82 ? -1.913 1.584 -0.169 1.00 92.69 82 ILE A CA 1
ATOM 682 C C . ILE A 1 82 ? -2.330 1.776 -1.633 1.00 92.69 82 ILE A C 1
ATOM 684 O O . ILE A 1 82 ? -1.555 1.457 -2.532 1.00 92.69 82 ILE A O 1
ATOM 688 N N . LEU A 1 83 ? -3.517 2.337 -1.892 1.00 94.50 83 LEU A N 1
ATOM 689 C CA . LEU A 1 83 ? -3.995 2.601 -3.257 1.00 94.50 83 LEU A CA 1
ATOM 690 C C . LEU A 1 83 ? -3.091 3.583 -4.016 1.00 94.50 83 LEU A C 1
ATOM 692 O O . LEU A 1 83 ? -2.906 3.452 -5.228 1.00 94.50 83 LEU A O 1
ATOM 696 N N . LYS A 1 84 ? -2.515 4.567 -3.316 1.00 95.56 84 LYS A N 1
ATOM 697 C CA . LYS A 1 84 ? -1.567 5.514 -3.909 1.00 95.56 84 LYS A CA 1
ATOM 698 C C . LYS A 1 84 ? -0.289 4.797 -4.356 1.00 95.56 84 LYS A C 1
ATOM 700 O O . LYS A 1 84 ? 0.128 4.993 -5.496 1.00 95.56 84 LYS A O 1
ATOM 705 N N . LEU A 1 85 ? 0.279 3.941 -3.506 1.00 93.69 85 LEU A N 1
ATOM 706 C CA . LEU A 1 85 ? 1.464 3.148 -3.849 1.00 93.69 85 LEU A CA 1
ATOM 707 C C . LEU A 1 85 ? 1.176 2.131 -4.962 1.00 93.69 85 LEU A C 1
ATOM 709 O O . LEU A 1 85 ? 2.012 1.944 -5.840 1.00 93.69 85 LEU A O 1
ATOM 713 N N . GLU A 1 86 ? -0.016 1.521 -4.999 1.00 93.19 86 GLU A N 1
ATOM 714 C CA . GLU A 1 86 ? -0.425 0.644 -6.112 1.00 93.19 86 GLU A CA 1
ATOM 715 C C . GLU A 1 86 ? -0.440 1.403 -7.443 1.00 93.19 86 GLU A C 1
ATOM 717 O O . GLU A 1 86 ? 0.029 0.899 -8.467 1.00 93.19 86 GLU A O 1
ATOM 722 N N . PHE A 1 87 ? -0.960 2.631 -7.451 1.00 95.44 87 PHE A N 1
ATOM 723 C CA . PHE A 1 87 ? -0.955 3.473 -8.644 1.00 95.44 87 PHE A CA 1
ATOM 724 C C . PHE A 1 87 ? 0.468 3.877 -9.065 1.00 95.44 87 PHE A C 1
ATOM 726 O O . PHE A 1 87 ? 0.803 3.833 -10.254 1.00 95.44 87 PHE A O 1
ATOM 733 N N . GLU A 1 88 ? 1.312 4.241 -8.101 1.00 94.62 88 GLU A N 1
ATOM 734 C CA . GLU A 1 88 ? 2.702 4.632 -8.338 1.00 94.62 88 GLU A CA 1
ATOM 735 C C . GLU A 1 88 ? 3.538 3.463 -8.875 1.00 94.62 88 GLU A C 1
ATOM 737 O O . GLU A 1 88 ? 4.158 3.592 -9.933 1.00 94.62 88 GLU A O 1
ATOM 742 N N . SER A 1 89 ? 3.446 2.291 -8.237 1.00 94.69 89 SER A N 1
ATOM 743 C CA . SER A 1 89 ? 4.086 1.045 -8.678 1.00 94.69 89 SER A CA 1
ATOM 744 C C . SER A 1 89 ? 3.678 0.690 -10.110 1.00 94.69 89 SER A C 1
ATOM 746 O O . SER A 1 89 ? 4.527 0.466 -10.972 1.00 94.69 89 SER A O 1
ATOM 748 N N . ASN A 1 90 ? 2.380 0.751 -10.430 1.00 94.12 90 ASN A N 1
ATOM 749 C CA . ASN A 1 90 ? 1.892 0.491 -11.787 1.00 94.12 90 ASN A CA 1
ATOM 750 C C . ASN A 1 90 ? 2.434 1.483 -12.825 1.00 94.12 90 ASN A C 1
ATOM 752 O O . ASN A 1 90 ? 2.704 1.106 -13.970 1.00 94.12 90 ASN A O 1
ATOM 756 N N . THR A 1 91 ? 2.584 2.752 -12.447 1.00 95.25 91 THR A N 1
ATOM 757 C CA . THR A 1 91 ? 3.142 3.785 -13.327 1.00 95.25 91 THR A CA 1
ATOM 758 C C . THR A 1 91 ? 4.619 3.509 -13.595 1.00 95.25 91 THR A C 1
ATOM 760 O O . THR A 1 91 ? 5.025 3.417 -14.756 1.00 95.25 91 THR A O 1
ATOM 763 N N . LYS A 1 92 ? 5.398 3.257 -12.539 1.00 93.81 92 LYS A N 1
ATOM 764 C CA . LYS A 1 92 ? 6.824 2.926 -12.631 1.00 93.81 92 LYS A CA 1
ATOM 765 C C . LYS A 1 92 ? 7.080 1.628 -13.386 1.00 93.81 92 LYS A C 1
ATOM 767 O O . LYS A 1 92 ? 7.999 1.560 -14.198 1.00 93.81 92 LYS A O 1
ATOM 772 N N . PHE A 1 93 ? 6.217 0.627 -13.231 1.00 94.19 93 PHE A N 1
ATOM 773 C CA . PHE A 1 93 ? 6.318 -0.619 -13.984 1.00 94.19 93 PHE A CA 1
ATOM 774 C C . PHE A 1 93 ? 6.161 -0.388 -15.492 1.00 94.19 93 PHE A C 1
ATOM 776 O O . PHE A 1 93 ? 6.914 -0.941 -16.292 1.00 94.19 93 PHE A O 1
ATOM 783 N N . ARG A 1 94 ? 5.228 0.477 -15.915 1.00 95.69 94 ARG A N 1
ATOM 784 C CA . ARG A 1 94 ? 5.088 0.842 -17.337 1.00 95.69 94 ARG A CA 1
ATOM 785 C C . ARG A 1 94 ? 6.329 1.561 -17.863 1.00 95.69 94 ARG A C 1
ATOM 787 O O . ARG A 1 94 ? 6.766 1.268 -18.977 1.00 95.69 94 ARG A O 1
ATOM 794 N N . GLU A 1 95 ? 6.903 2.464 -17.071 1.00 95.31 95 GLU A N 1
ATOM 795 C CA . GLU A 1 95 ? 8.154 3.150 -17.413 1.00 95.31 95 GLU A CA 1
ATOM 796 C C . GLU A 1 95 ? 9.314 2.159 -17.566 1.00 95.31 95 GLU A C 1
ATOM 798 O O . GLU A 1 95 ? 10.019 2.207 -18.577 1.00 95.31 95 GLU A O 1
ATOM 803 N N . LEU A 1 96 ? 9.455 1.212 -16.631 1.00 94.69 96 LEU A N 1
ATOM 804 C CA . LEU A 1 96 ? 10.466 0.154 -16.680 1.00 94.69 96 LEU A CA 1
ATOM 805 C C . LEU A 1 96 ? 10.329 -0.678 -17.960 1.00 94.69 96 LEU A C 1
ATOM 807 O O . LEU A 1 96 ? 11.299 -0.834 -18.697 1.00 94.69 96 LEU A O 1
ATOM 811 N N . ARG A 1 97 ? 9.116 -1.139 -18.291 1.00 95.06 97 ARG A N 1
ATOM 812 C CA . ARG A 1 97 ? 8.855 -1.923 -19.514 1.00 95.06 97 ARG A CA 1
ATOM 813 C C . ARG A 1 97 ? 9.180 -1.147 -20.787 1.00 95.06 97 ARG A C 1
ATOM 815 O O . ARG A 1 97 ? 9.712 -1.712 -21.745 1.00 95.06 97 ARG A O 1
ATOM 822 N N . SER A 1 98 ? 8.883 0.152 -20.811 1.00 95.94 98 SER A N 1
ATOM 823 C CA . SER A 1 98 ? 9.271 1.014 -21.929 1.00 95.94 98 SER A CA 1
ATOM 824 C C . SER A 1 98 ? 10.793 1.144 -22.035 1.00 95.94 98 SER A C 1
ATOM 826 O O . SER A 1 98 ? 11.333 1.130 -23.142 1.00 95.94 98 SER A O 1
ATOM 828 N N . GLN A 1 99 ? 11.488 1.266 -20.905 1.00 95.00 99 GLN A N 1
ATOM 829 C CA . GLN A 1 99 ? 12.941 1.395 -20.858 1.00 95.00 99 GLN A CA 1
ATOM 830 C C . GLN A 1 99 ? 13.645 0.092 -21.272 1.00 95.00 99 GLN A C 1
ATOM 832 O O . GLN A 1 99 ? 14.577 0.132 -22.075 1.00 95.00 99 GLN A O 1
ATOM 837 N N . GLU A 1 100 ? 13.149 -1.063 -20.822 1.00 93.31 100 GLU A N 1
ATOM 838 C CA . GLU A 1 100 ? 13.595 -2.392 -21.264 1.00 93.31 100 GLU A CA 1
ATOM 839 C C . GLU A 1 100 ? 13.507 -2.537 -22.787 1.00 93.31 100 GLU A C 1
ATOM 841 O O . GLU A 1 100 ? 14.449 -2.995 -23.432 1.00 93.31 100 GLU A O 1
ATOM 846 N N . ALA A 1 101 ? 12.400 -2.095 -23.392 1.00 94.94 101 ALA A N 1
ATOM 847 C CA . ALA A 1 101 ? 12.229 -2.153 -24.841 1.00 94.94 101 ALA A CA 1
ATOM 848 C C . ALA A 1 101 ? 13.263 -1.295 -25.594 1.00 94.94 101 ALA A C 1
ATOM 850 O O . ALA A 1 101 ? 13.732 -1.700 -26.661 1.00 94.94 101 ALA A O 1
ATOM 851 N N . ILE A 1 102 ? 13.635 -0.130 -25.053 1.00 93.25 102 ILE A N 1
ATOM 852 C CA . ILE A 1 102 ? 14.670 0.741 -25.632 1.00 93.25 102 ILE A CA 1
ATOM 853 C C . ILE A 1 102 ? 16.035 0.055 -25.571 1.00 93.25 102 ILE A C 1
ATOM 855 O O . ILE A 1 102 ? 16.719 -0.024 -26.595 1.00 93.25 102 ILE A O 1
ATOM 859 N N . VAL A 1 103 ? 16.410 -0.470 -24.401 1.00 92.88 103 VAL A N 1
ATOM 860 C CA . VAL A 1 103 ? 17.688 -1.169 -24.207 1.00 92.88 103 VAL A CA 1
ATOM 861 C C . VAL A 1 103 ? 17.779 -2.373 -25.145 1.00 92.88 103 VAL A C 1
ATOM 863 O O . VAL A 1 103 ? 18.738 -2.474 -25.903 1.00 92.88 103 VAL A O 1
ATOM 866 N N . ASN A 1 104 ? 16.739 -3.210 -25.204 1.00 92.31 104 ASN A N 1
ATOM 867 C CA . ASN A 1 104 ? 16.716 -4.395 -26.065 1.00 92.31 104 ASN A CA 1
ATOM 868 C C . ASN A 1 104 ? 16.885 -4.052 -27.552 1.00 92.31 104 ASN A C 1
ATOM 870 O O . ASN A 1 104 ? 17.642 -4.719 -28.258 1.00 92.31 104 ASN A O 1
ATOM 874 N N . ARG A 1 105 ? 16.225 -2.989 -28.037 1.00 93.19 105 ARG A N 1
ATOM 875 C CA . ARG A 1 105 ? 16.393 -2.524 -29.426 1.00 93.19 105 ARG A CA 1
ATOM 876 C C . ARG A 1 105 ? 17.821 -2.066 -29.702 1.00 93.19 105 ARG A C 1
ATOM 878 O O . ARG A 1 105 ? 18.366 -2.397 -30.750 1.00 93.19 105 ARG A O 1
ATOM 885 N N . LYS A 1 106 ? 18.434 -1.322 -28.777 1.00 90.75 106 LYS A N 1
ATOM 886 C CA . LYS A 1 106 ? 19.826 -0.873 -28.917 1.00 90.75 106 LYS A CA 1
ATOM 887 C C . LYS A 1 106 ? 20.800 -2.043 -28.937 1.00 90.75 106 LYS A C 1
ATOM 889 O O . LYS A 1 106 ? 21.680 -2.076 -29.789 1.00 90.75 106 LYS A O 1
ATOM 894 N N . THR A 1 107 ? 20.623 -3.011 -28.042 1.00 89.19 107 THR A N 1
ATOM 895 C CA . THR A 1 107 ? 21.464 -4.210 -27.993 1.00 89.19 107 THR A CA 1
ATOM 896 C C . THR A 1 107 ? 21.367 -5.011 -29.289 1.00 89.19 107 THR A C 1
ATOM 898 O O . THR A 1 107 ? 22.399 -5.400 -29.826 1.00 89.19 107 THR A O 1
ATOM 901 N N . ALA A 1 108 ? 20.160 -5.183 -29.837 1.00 90.88 108 ALA A N 1
ATOM 902 C CA . ALA A 1 108 ? 19.962 -5.878 -31.108 1.00 90.88 108 ALA A CA 1
ATOM 903 C C . ALA A 1 108 ? 20.682 -5.188 -32.283 1.00 90.88 108 ALA A C 1
ATOM 905 O O . ALA A 1 108 ? 21.287 -5.872 -33.098 1.00 90.88 108 ALA A O 1
ATOM 906 N N . LEU A 1 109 ? 20.671 -3.849 -32.339 1.00 89.62 109 LEU A N 1
ATOM 907 C CA . LEU A 1 109 ? 21.365 -3.072 -33.380 1.00 89.62 109 LEU A CA 1
ATOM 908 C C . LEU A 1 109 ? 22.896 -3.149 -33.293 1.00 89.62 109 LEU A C 1
ATOM 910 O O . LEU A 1 109 ? 23.570 -2.942 -34.292 1.00 89.62 109 LEU A O 1
ATOM 914 N N . ILE A 1 110 ? 23.452 -3.393 -32.104 1.00 87.69 110 ILE A N 1
ATOM 915 C CA . ILE A 1 110 ? 24.903 -3.568 -31.924 1.00 87.69 110 ILE A CA 1
ATOM 916 C C . ILE A 1 110 ? 25.338 -4.981 -32.345 1.00 87.69 110 ILE A C 1
ATOM 918 O O . ILE A 1 110 ? 26.483 -5.183 -32.738 1.00 87.69 110 ILE A O 1
ATOM 922 N N . GLN A 1 111 ? 24.443 -5.964 -32.223 1.00 82.50 111 GLN A N 1
ATOM 923 C CA . GLN A 1 111 ? 24.718 -7.374 -32.514 1.00 82.50 111 GLN A CA 1
ATOM 924 C C . GLN A 1 111 ? 24.473 -7.769 -33.981 1.00 82.50 111 GLN A C 1
ATOM 926 O O . GLN A 1 111 ? 24.894 -8.858 -34.373 1.00 82.50 111 GLN A O 1
ATOM 931 N N . SER A 1 112 ? 23.789 -6.926 -34.761 1.00 68.81 112 SER A N 1
ATOM 932 C CA . SER A 1 112 ? 23.553 -7.083 -36.206 1.00 68.81 112 SER A CA 1
ATOM 933 C C . SER A 1 112 ? 24.680 -6.494 -37.042 1.00 68.81 112 SER A C 1
ATOM 935 O O . SER A 1 112 ? 25.083 -7.153 -38.022 1.00 68.81 112 SER A O 1
#

pLDDT: mean 85.85, std 9.11, range [63.41, 95.94]

Sequence (112 aa):
MDKDIKKLLELNEELTEINTEWLNLKQNSKELDIELMEFGTEKWEEYLNRSITGITTDEINRLVSQDSTFIHIKKAKLEREILKLEFESNTKFRELRSQEAIVNRKTALIQS

Nearest PDB structures (foldseek):
  6nct-assembly1_B  TM=7.837E-01  e=1.296E+00  Homo sapiens
  5y05-assembly1_A  TM=4.213E-01  e=2.194E-01  Mycolicibacterium smegmatis MC2 155
  6b87-assembly3_C  TM=4.232E-01  e=1.216E+00  synthetic construct

Radius of gyration: 24.77 Å; Cα contacts (8 Å, |Δi|>4): 49; chains: 1; bounding box: 53×16×74 Å

Foldseek 3Di:
DDPLVVVLVVLVVVLVVLVVVLVVLVVVLVVLVVVLVCLVPVVVVVLVVVVVVPDDPVVSVVVSVVVNVVSVVVNVVSVVVSVVSVVVSVVSVVVSVVSVVVVVVVVVVVVD